Protein A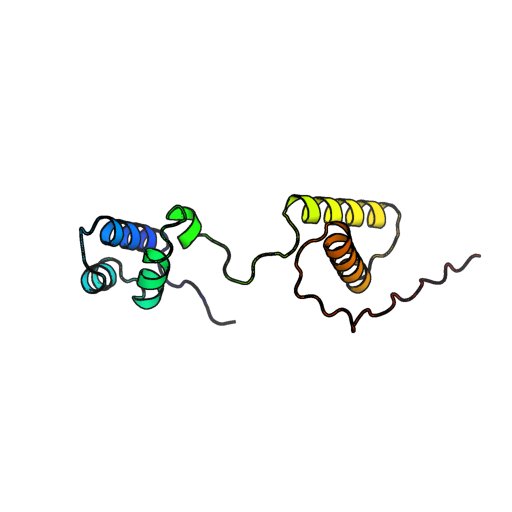F-A0A8J2QGC7-F1 (afdb_monomer_lite)

Sequence (125 aa):
MPKRRLWDPEAMKQAIEAVRTKKMGYKKAVKLFNVPRATLKDYVKKSDKPIEDIVSGKMGRKPVLSPALEEELVNYCLQMENNYYGLTASDLKRMAFQLAIRNNIPHPFSQTKIKRSRVQRHTTN

Radius of gyration: 22.69 Å; chains: 1; bounding box: 51×31×62 Å

Foldseek 3Di:
DDDPDPFDLVLLLVLLVCVLVVVDDLVVSCVVSVDDSVLSVVLNVPPVDDSCCSSPPDDDDDDQDDPVVVVVLVVVVVVCVVVVNDDDPLNSVVVVVVSCVVVVGDDPDDPVPNDDDDPPPPPDD

Secondary structure (DSSP, 8-state):
------S-HHHHHHHHHHHHTTSS-HHHHHHHHT--HHHHHHHHH-TTS-HHHHHHSPPSPPPSS-HHHHHHHHHHHHHHHHTT----HHHHHHHHHHHHHHTT------TT--PPP--------

Structure (mmCIF, N/CA/C/O backbone):
data_AF-A0A8J2QGC7-F1
#
_entry.id   AF-A0A8J2QGC7-F1
#
loop_
_atom_site.group_PDB
_atom_site.id
_atom_site.type_symbol
_atom_site.label_atom_id
_atom_site.label_alt_id
_atom_site.label_comp_id
_atom_site.label_asym_id
_atom_site.label_entity_id
_atom_site.label_seq_id
_atom_site.pdbx_PDB_ins_code
_atom_site.Cartn_x
_atom_site.Cartn_y
_atom_site.Cartn_z
_atom_site.occupancy
_atom_site.B_iso_or_equiv
_atom_site.auth_seq_id
_atom_site.auth_comp_id
_atom_site.auth_asym_id
_atom_site.auth_atom_id
_atom_site.pdbx_PDB_model_num
ATOM 1 N N . MET A 1 1 ? 5.089 -18.780 6.511 1.00 59.81 1 MET A N 1
ATOM 2 C CA . MET A 1 1 ? 4.493 -17.423 6.586 1.00 59.81 1 MET A CA 1
ATOM 3 C C . MET A 1 1 ? 3.421 -17.422 7.670 1.00 59.81 1 MET A C 1
ATOM 5 O O . MET A 1 1 ? 2.616 -18.346 7.661 1.00 59.81 1 MET A O 1
ATOM 9 N N . PRO A 1 2 ? 3.389 -16.457 8.606 1.00 71.62 2 PRO A N 1
ATOM 10 C CA . PRO A 1 2 ? 2.317 -16.391 9.596 1.00 71.62 2 PRO A CA 1
ATOM 11 C C . PRO A 1 2 ? 0.977 -16.089 8.914 1.00 71.62 2 PRO A C 1
ATOM 13 O O . PRO A 1 2 ? 0.903 -15.197 8.065 1.00 71.62 2 PRO A O 1
ATOM 16 N N . LYS A 1 3 ? -0.076 -16.835 9.276 1.00 75.75 3 LYS A N 1
ATOM 17 C CA . LYS A 1 3 ? -1.439 -16.597 8.781 1.00 75.75 3 LYS A CA 1
ATOM 18 C C . LYS A 1 3 ? -1.931 -15.247 9.318 1.00 75.75 3 LYS A C 1
ATOM 20 O O . LYS A 1 3 ? -1.853 -14.985 10.515 1.00 75.75 3 LYS A O 1
ATOM 25 N N . ARG A 1 4 ? -2.388 -14.368 8.425 1.00 77.19 4 ARG A N 1
ATOM 26 C CA . ARG A 1 4 ? -2.869 -13.009 8.742 1.00 77.19 4 ARG A CA 1
ATOM 27 C C . ARG A 1 4 ? -4.368 -12.920 8.463 1.00 77.19 4 ARG A C 1
ATOM 29 O O . ARG A 1 4 ? -4.855 -13.671 7.631 1.00 77.19 4 ARG A O 1
ATOM 36 N N . ARG A 1 5 ? -5.060 -11.981 9.126 1.00 82.19 5 ARG A N 1
ATOM 37 C CA . ARG A 1 5 ? -6.528 -11.795 9.050 1.00 82.19 5 ARG A CA 1
ATOM 38 C C . ARG A 1 5 ? -7.293 -13.110 9.258 1.00 82.19 5 ARG A C 1
ATOM 40 O O . ARG A 1 5 ? -7.992 -13.581 8.379 1.00 82.19 5 ARG A O 1
ATOM 47 N N . LEU A 1 6 ? -7.133 -13.700 10.441 1.00 85.00 6 LEU A N 1
ATOM 48 C CA . LEU A 1 6 ? -7.865 -14.909 10.850 1.00 85.00 6 LEU A CA 1
ATOM 49 C C . LEU A 1 6 ? -9.305 -14.621 11.319 1.00 85.00 6 LEU A C 1
ATOM 51 O O . LEU A 1 6 ? -9.980 -15.518 11.807 1.00 85.00 6 LEU A O 1
ATOM 55 N N . TRP A 1 7 ? -9.742 -13.366 11.240 1.00 88.69 7 TRP A N 1
ATOM 56 C CA . TRP A 1 7 ? -11.071 -12.920 11.641 1.00 88.69 7 TRP A CA 1
ATOM 57 C C . TRP A 1 7 ? -11.986 -12.834 10.424 1.00 88.69 7 TRP A C 1
ATOM 59 O O . TRP A 1 7 ? -11.519 -12.568 9.316 1.00 88.69 7 TRP A O 1
ATOM 69 N N . ASP A 1 8 ? -13.280 -13.027 10.655 1.00 91.06 8 ASP A N 1
ATOM 70 C CA . ASP A 1 8 ? -14.300 -12.916 9.620 1.00 91.06 8 ASP A CA 1
ATOM 71 C C . ASP A 1 8 ? -14.431 -11.457 9.127 1.00 91.06 8 ASP A C 1
ATOM 73 O O . ASP A 1 8 ? -14.668 -10.553 9.943 1.00 91.06 8 ASP A O 1
ATOM 77 N N . PRO A 1 9 ? -14.251 -11.200 7.815 1.00 90.94 9 PRO A N 1
ATOM 78 C CA . PRO A 1 9 ? -14.432 -9.885 7.221 1.00 90.94 9 PRO A CA 1
ATOM 79 C C . PRO A 1 9 ? -15.777 -9.241 7.537 1.00 90.94 9 PRO A C 1
ATOM 81 O O . PRO A 1 9 ? -15.800 -8.062 7.889 1.00 90.94 9 PRO A O 1
ATOM 84 N N . GLU A 1 10 ? -16.871 -9.998 7.466 1.00 92.81 10 GLU A N 1
ATOM 85 C CA . GLU A 1 10 ? -18.216 -9.459 7.677 1.00 92.81 10 GLU A CA 1
ATOM 86 C C . GLU A 1 10 ? -18.436 -9.068 9.140 1.00 92.81 10 GLU A C 1
ATOM 88 O O . GLU A 1 10 ? -18.842 -7.936 9.428 1.00 92.81 10 GLU A O 1
ATOM 93 N N . ALA A 1 11 ? -18.038 -9.928 10.083 1.00 93.44 11 ALA A N 1
ATOM 94 C CA . ALA A 1 11 ? -18.035 -9.596 11.507 1.00 93.44 11 ALA A CA 1
ATOM 95 C C . ALA A 1 11 ? -17.218 -8.326 11.819 1.00 93.44 11 ALA A C 1
ATOM 97 O O . ALA A 1 11 ? -17.620 -7.502 12.645 1.00 93.44 11 ALA A O 1
ATOM 98 N N . MET A 1 12 ? -16.084 -8.116 11.139 1.00 93.38 12 MET A N 1
ATOM 99 C CA . MET A 1 12 ? -15.281 -6.902 11.307 1.00 93.38 12 MET A CA 1
ATOM 100 C C . MET A 1 12 ? -15.979 -5.653 10.760 1.00 93.38 12 MET A C 1
ATOM 102 O O . MET A 1 12 ? -15.922 -4.610 11.414 1.00 93.38 12 MET A O 1
ATOM 106 N N . LYS A 1 13 ? -16.658 -5.733 9.608 1.00 94.06 13 LYS A N 1
ATOM 107 C CA . LYS A 1 13 ? -17.436 -4.608 9.056 1.00 94.06 13 LYS A CA 1
ATOM 108 C C . LYS A 1 13 ? -18.534 -4.178 10.030 1.00 94.06 13 LYS A C 1
ATOM 110 O O . LYS A 1 13 ? -18.598 -3.002 10.392 1.00 94.06 13 LYS A O 1
ATOM 115 N N . GLN A 1 14 ? -19.307 -5.142 10.532 1.00 93.50 14 GLN A N 1
ATOM 116 C CA . GLN A 1 14 ? -20.375 -4.903 11.508 1.00 93.50 14 GLN A CA 1
ATOM 117 C C . GLN A 1 14 ? -19.831 -4.316 12.819 1.00 93.50 14 GLN A C 1
ATOM 119 O O . GLN A 1 14 ? -20.397 -3.367 13.367 1.00 93.50 14 GLN A O 1
ATOM 124 N N . ALA A 1 15 ? -18.691 -4.819 13.303 1.00 93.94 15 ALA A N 1
ATOM 125 C CA . ALA A 1 15 ? -18.039 -4.288 14.497 1.00 93.94 15 ALA A CA 1
ATOM 126 C C . ALA A 1 15 ? -17.574 -2.834 14.316 1.00 93.94 15 ALA A C 1
ATOM 128 O O . ALA A 1 15 ? -17.737 -2.020 15.228 1.00 93.94 15 ALA A O 1
ATOM 129 N N . ILE A 1 16 ? -17.004 -2.488 13.155 1.00 92.75 16 ILE A N 1
ATOM 130 C CA . ILE A 1 16 ? -16.589 -1.113 12.840 1.00 92.75 16 ILE A CA 1
ATOM 131 C C . ILE A 1 16 ? -17.809 -0.195 12.804 1.00 92.75 16 ILE A C 1
ATOM 133 O O . ILE A 1 16 ? -17.780 0.868 13.425 1.00 92.75 16 ILE A O 1
ATOM 137 N N . GLU A 1 17 ? -18.868 -0.596 12.101 1.00 93.19 17 GLU A N 1
ATOM 138 C CA . GLU A 1 17 ? -20.092 0.191 11.971 1.00 93.19 17 GLU A CA 1
ATOM 139 C C . GLU A 1 17 ? -20.720 0.456 13.342 1.00 93.19 17 GLU A C 1
ATOM 141 O O . GLU A 1 17 ? -20.925 1.610 13.714 1.00 93.19 17 GLU A O 1
ATOM 146 N N . ALA A 1 18 ? -20.910 -0.588 14.152 1.00 92.94 18 ALA A N 1
ATOM 147 C CA . ALA A 1 18 ? -21.530 -0.473 15.466 1.00 92.94 18 ALA A CA 1
ATOM 148 C C . ALA A 1 18 ? -20.750 0.434 16.438 1.00 92.94 18 ALA A C 1
ATOM 150 O O . ALA A 1 18 ? -21.349 1.101 17.292 1.00 92.94 18 ALA A O 1
ATOM 151 N N . VAL A 1 19 ? -19.418 0.477 16.316 1.00 93.19 19 VAL A N 1
ATOM 152 C CA . VAL A 1 19 ? -18.565 1.379 17.103 1.00 93.19 19 VAL A CA 1
ATOM 153 C C . VAL A 1 19 ? -18.594 2.806 16.544 1.00 93.19 19 VAL A C 1
ATOM 155 O O . VAL A 1 19 ? -18.675 3.754 17.326 1.00 93.19 19 VAL A O 1
ATOM 158 N N . ARG A 1 20 ? -18.579 2.986 15.215 1.00 90.38 20 ARG A N 1
ATOM 159 C CA . ARG A 1 20 ? -18.672 4.310 14.567 1.00 90.38 20 ARG A CA 1
ATOM 160 C C . ARG A 1 20 ? -20.006 4.993 14.854 1.00 90.38 20 ARG A C 1
ATOM 162 O O . ARG A 1 20 ? -20.016 6.171 15.198 1.00 90.38 20 ARG A O 1
ATOM 169 N N . THR A 1 21 ? -21.113 4.251 14.814 1.00 90.19 21 THR A N 1
ATOM 170 C CA . THR A 1 21 ? -22.453 4.758 15.151 1.00 90.19 21 THR A CA 1
ATOM 171 C C . THR A 1 21 ? -22.682 4.896 16.661 1.00 90.19 21 THR A C 1
ATOM 173 O O . THR A 1 21 ? -23.812 5.120 17.083 1.00 90.19 21 THR A O 1
ATOM 176 N N . LYS A 1 22 ? -21.646 4.701 17.496 1.00 88.94 22 LYS A N 1
ATOM 177 C CA . LYS A 1 22 ? -21.700 4.736 18.970 1.00 88.94 22 LYS A CA 1
ATOM 178 C C . LYS A 1 22 ? -22.755 3.807 19.601 1.00 88.94 22 LYS A C 1
ATOM 180 O O . LYS A 1 22 ? -23.083 3.969 20.773 1.00 88.94 22 LYS A O 1
ATOM 185 N N . LYS A 1 23 ? -23.241 2.791 18.874 1.00 90.31 23 LYS A N 1
ATOM 186 C CA . LYS A 1 23 ? -24.207 1.800 19.389 1.00 90.31 23 LYS A CA 1
ATOM 187 C C . LYS A 1 23 ? -23.574 0.912 20.464 1.00 90.31 23 LYS A C 1
ATOM 189 O O . LYS A 1 23 ? -24.258 0.431 21.365 1.00 90.31 23 LYS A O 1
ATOM 194 N N . MET A 1 24 ? -22.262 0.676 20.383 1.00 91.38 24 MET A N 1
ATOM 195 C CA . MET A 1 24 ? -21.519 -0.087 21.384 1.00 91.38 24 MET A CA 1
ATOM 196 C C . MET A 1 24 ? -20.059 0.358 21.509 1.00 91.38 24 MET A C 1
ATOM 198 O O . MET A 1 24 ? -19.443 0.826 20.556 1.00 91.38 24 MET A O 1
ATOM 202 N N . GLY A 1 25 ? -19.481 0.175 22.698 1.00 91.06 25 GLY A N 1
ATOM 203 C CA . GLY A 1 25 ? -18.055 0.409 22.934 1.00 91.06 25 GLY A CA 1
ATOM 204 C C . GLY A 1 25 ? -17.171 -0.758 22.476 1.00 91.06 25 GLY A C 1
ATOM 205 O O . GLY A 1 25 ? -17.621 -1.901 22.387 1.00 91.06 25 GLY A O 1
ATOM 206 N N . TYR A 1 26 ? -15.873 -0.493 22.287 1.00 92.19 26 TYR A N 1
ATOM 207 C CA . TYR A 1 26 ? -14.884 -1.472 21.804 1.00 92.19 26 TYR A CA 1
ATOM 208 C C . TYR A 1 26 ? -14.909 -2.817 22.542 1.00 92.19 26 TYR A C 1
ATOM 210 O O . TYR A 1 26 ? -14.838 -3.864 21.910 1.00 92.19 26 TYR A O 1
ATOM 218 N N . LYS A 1 27 ? -15.012 -2.812 23.881 1.00 92.81 27 LYS A N 1
ATOM 219 C CA . LYS A 1 27 ? -15.026 -4.053 24.679 1.00 92.81 27 LYS A CA 1
ATOM 220 C C . LYS A 1 27 ? -16.232 -4.941 24.347 1.00 92.81 27 LYS A C 1
ATOM 222 O O . LYS A 1 27 ? -16.087 -6.158 24.326 1.00 92.81 27 LYS A O 1
ATOM 227 N N . LYS A 1 28 ? -17.400 -4.338 24.102 1.00 93.25 28 LYS A N 1
ATOM 228 C CA . LYS A 1 28 ? -18.639 -5.057 23.780 1.00 93.25 28 LYS A CA 1
ATOM 229 C C . LYS A 1 28 ? -18.596 -5.588 22.345 1.00 93.25 28 LYS A C 1
ATOM 231 O O . LYS A 1 28 ? -18.873 -6.762 22.145 1.00 93.25 28 LYS A O 1
ATOM 236 N N . ALA A 1 29 ? -18.144 -4.769 21.394 1.00 93.44 29 ALA A N 1
ATOM 237 C CA . ALA A 1 29 ? -17.977 -5.172 19.996 1.00 93.44 29 ALA A CA 1
ATOM 238 C C . ALA A 1 29 ? -17.007 -6.354 19.834 1.00 93.44 29 ALA A C 1
ATOM 240 O O . ALA A 1 29 ? -17.318 -7.319 19.148 1.00 93.44 29 ALA A O 1
ATOM 241 N N . VAL A 1 30 ? -15.864 -6.320 20.526 1.00 94.62 30 VAL A N 1
ATOM 242 C CA . VAL A 1 30 ? -14.867 -7.407 20.500 1.00 94.62 30 VAL A CA 1
ATOM 243 C C . VAL A 1 30 ? -15.453 -8.733 20.977 1.00 94.62 30 VAL A C 1
ATOM 245 O O . VAL A 1 30 ? -15.206 -9.758 20.353 1.00 94.62 30 VAL A O 1
ATOM 248 N N . LYS A 1 31 ? -16.238 -8.716 22.062 1.00 93.81 31 LYS A N 1
ATOM 249 C CA . LYS A 1 31 ? -16.878 -9.928 22.589 1.00 93.81 31 LYS A CA 1
ATOM 250 C C . LYS A 1 31 ? -17.984 -10.449 21.673 1.00 93.81 31 LYS A C 1
ATOM 252 O O . LYS A 1 31 ? -18.103 -11.654 21.520 1.00 93.81 31 LYS A O 1
ATOM 257 N N . LEU A 1 32 ? -18.784 -9.552 21.095 1.00 93.94 32 LEU A N 1
ATOM 258 C CA . LEU A 1 32 ? -19.940 -9.924 20.280 1.00 93.94 32 LEU A CA 1
ATOM 259 C C . LEU A 1 32 ? -19.530 -10.480 18.911 1.00 93.94 32 LEU A C 1
ATOM 261 O O . LEU A 1 32 ? -20.031 -11.516 18.499 1.00 93.94 32 LEU A O 1
ATOM 265 N N . PHE A 1 33 ? -18.606 -9.800 18.230 1.00 91.94 33 PHE A N 1
ATOM 266 C CA . PHE A 1 33 ? -18.185 -10.139 16.866 1.00 91.94 33 PHE A CA 1
ATOM 267 C C . PHE A 1 33 ? -16.915 -11.000 16.821 1.00 91.94 33 PHE A C 1
ATOM 269 O O . PHE A 1 33 ? -16.420 -11.311 15.744 1.00 91.94 33 PHE A O 1
ATOM 276 N N . ASN A 1 34 ? -16.358 -11.363 17.982 1.00 92.81 34 ASN A N 1
ATOM 277 C CA . ASN A 1 34 ? -15.134 -12.158 18.114 1.00 92.81 34 ASN A CA 1
ATOM 278 C C . ASN A 1 34 ? -13.945 -11.617 17.287 1.00 92.81 34 ASN A C 1
ATOM 280 O O . ASN A 1 34 ? -13.183 -12.364 16.672 1.00 92.81 34 ASN A O 1
ATOM 284 N N . VAL A 1 35 ? -13.787 -10.289 17.259 1.00 92.81 35 VAL A N 1
ATOM 285 C CA . VAL A 1 35 ? -12.741 -9.607 16.480 1.00 92.81 35 VAL A CA 1
ATOM 286 C C . VAL A 1 35 ? -11.585 -9.115 17.356 1.00 92.81 35 VAL A C 1
ATOM 288 O O . VAL A 1 35 ? -11.805 -8.671 18.486 1.00 92.81 35 VAL A O 1
ATOM 291 N N . PRO A 1 36 ? -10.336 -9.092 16.853 1.00 92.81 36 PRO A N 1
ATOM 292 C CA . PRO A 1 36 ? -9.210 -8.552 17.608 1.00 92.81 36 PRO A CA 1
ATOM 293 C C . PRO A 1 36 ? -9.372 -7.061 17.931 1.00 92.81 36 PRO A C 1
ATOM 295 O O . PRO A 1 36 ? -9.550 -6.219 17.048 1.00 92.81 36 PRO A O 1
ATOM 298 N N . ARG A 1 37 ? -9.221 -6.709 19.213 1.00 93.00 37 ARG A N 1
ATOM 299 C CA . ARG A 1 37 ? -9.408 -5.334 19.709 1.00 93.00 37 ARG A CA 1
ATOM 300 C C . ARG A 1 37 ? -8.475 -4.312 19.059 1.00 93.00 37 ARG A C 1
ATOM 302 O O . ARG A 1 37 ? -8.910 -3.198 18.779 1.00 93.00 37 ARG A O 1
ATOM 309 N N . ALA A 1 38 ? -7.204 -4.669 18.869 1.00 91.56 38 ALA A N 1
ATOM 310 C CA . ALA A 1 38 ? -6.213 -3.777 18.267 1.00 91.56 38 ALA A CA 1
ATOM 311 C C . ALA A 1 38 ? -6.606 -3.422 16.826 1.00 91.56 38 ALA A C 1
ATOM 313 O O . ALA A 1 38 ? -6.723 -2.247 16.493 1.00 91.56 38 ALA A O 1
ATOM 314 N N . THR A 1 39 ? -6.940 -4.436 16.021 1.00 91.31 39 THR A N 1
ATOM 315 C CA . THR A 1 39 ? -7.385 -4.264 14.633 1.00 91.31 39 THR A CA 1
ATOM 316 C C . THR A 1 39 ? -8.664 -3.438 14.540 1.00 91.31 39 THR A C 1
ATOM 318 O O . THR A 1 39 ? -8.720 -2.505 13.744 1.00 91.31 39 THR A O 1
ATOM 321 N N . LEU A 1 40 ? -9.656 -3.710 15.396 1.00 93.19 40 LEU A N 1
ATOM 322 C CA . LEU A 1 40 ? -10.884 -2.917 15.445 1.00 93.19 40 LEU A CA 1
ATOM 323 C C . LEU A 1 40 ? -10.588 -1.439 15.744 1.00 93.19 40 LEU A C 1
ATOM 325 O O . LEU A 1 40 ? -11.116 -0.555 15.077 1.00 93.19 40 LEU A O 1
ATOM 329 N N . LYS A 1 41 ? -9.714 -1.153 16.718 1.00 93.06 41 LYS A N 1
ATOM 330 C CA . LYS A 1 41 ? -9.324 0.224 17.061 1.00 93.06 41 LYS A CA 1
ATOM 331 C C . LYS A 1 41 ? -8.634 0.928 15.888 1.00 93.06 41 LYS A C 1
ATOM 333 O O . LYS A 1 41 ? -8.970 2.073 15.587 1.00 93.06 41 LYS A O 1
ATOM 338 N N . ASP A 1 42 ? -7.720 0.240 15.209 1.00 90.75 42 ASP A N 1
ATOM 339 C CA . ASP A 1 42 ? -7.010 0.778 14.045 1.00 90.75 42 ASP A CA 1
ATOM 340 C C . ASP A 1 42 ? -7.959 1.069 12.875 1.00 90.75 42 ASP A C 1
ATOM 342 O O . ASP A 1 42 ? -7.806 2.076 12.184 1.00 90.75 42 ASP A O 1
ATOM 346 N N . TYR A 1 43 ? -8.951 0.207 12.650 1.00 91.50 43 TYR A N 1
ATOM 347 C CA . TYR A 1 43 ? -9.938 0.362 11.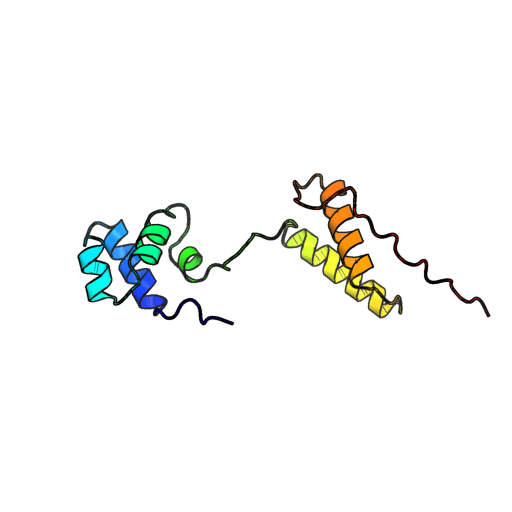580 1.00 91.50 43 TYR A CA 1
ATOM 348 C C . TYR A 1 43 ? -10.977 1.444 11.874 1.00 91.50 43 TYR A C 1
ATOM 350 O O . TYR A 1 43 ? -11.347 2.208 10.981 1.00 91.50 43 TYR A O 1
ATOM 358 N N . VAL A 1 44 ? -11.400 1.580 13.131 1.00 91.81 44 VAL A N 1
ATOM 359 C CA . VAL A 1 44 ? -12.290 2.672 13.544 1.00 91.81 44 VAL A CA 1
ATOM 360 C C . VAL A 1 44 ? -11.595 4.027 13.392 1.00 91.81 44 VAL A C 1
ATOM 362 O O . VAL A 1 44 ? -12.225 4.959 12.904 1.00 91.81 44 VAL A O 1
ATOM 365 N N . LYS A 1 45 ? -10.293 4.124 13.711 1.00 89.94 45 LYS A N 1
ATOM 366 C CA . LYS A 1 45 ? -9.504 5.358 13.533 1.00 89.94 45 LYS A CA 1
ATOM 367 C C . LYS A 1 45 ? -9.371 5.783 12.063 1.00 89.94 45 LYS A C 1
ATOM 369 O O . LYS A 1 45 ? -9.235 6.967 11.788 1.00 89.94 45 LYS A O 1
ATO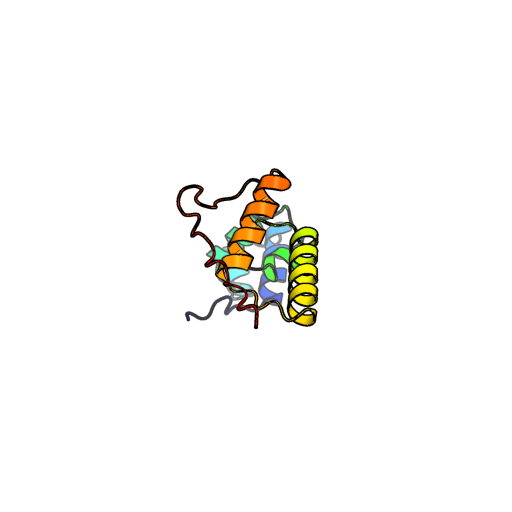M 374 N N . LYS A 1 46 ? -9.407 4.838 11.118 1.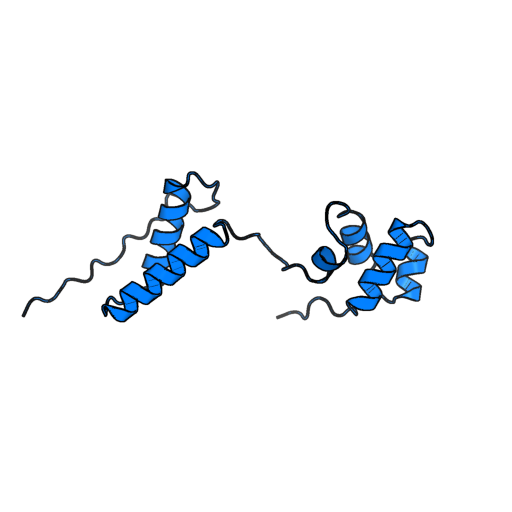00 86.44 46 LYS A N 1
ATOM 375 C CA . LYS A 1 46 ? -9.357 5.107 9.669 1.00 86.44 46 LYS A CA 1
ATOM 376 C C . LYS A 1 46 ? -10.734 5.513 9.134 1.00 86.44 46 LYS A C 1
ATOM 378 O O . LYS A 1 46 ? -11.317 4.795 8.329 1.00 86.44 46 LYS A O 1
ATOM 383 N N . SER A 1 47 ? -11.283 6.631 9.599 1.00 80.69 47 SER A N 1
ATOM 384 C CA . SER A 1 47 ? -12.606 7.123 9.180 1.00 80.69 47 SER A CA 1
ATOM 385 C C . SER A 1 47 ? -12.652 7.662 7.751 1.00 80.69 47 SER A C 1
ATOM 387 O O . SER A 1 47 ? -13.733 7.751 7.186 1.00 80.69 47 SER A O 1
ATOM 389 N N . ASP A 1 48 ? -11.497 7.957 7.153 1.00 82.88 48 ASP A N 1
ATOM 390 C CA . ASP A 1 48 ? -11.395 8.629 5.847 1.00 82.88 48 ASP A CA 1
ATOM 391 C C . ASP A 1 48 ? -11.808 7.749 4.656 1.00 82.88 48 ASP A C 1
ATOM 393 O O . ASP A 1 48 ? -11.837 8.208 3.518 1.00 82.88 48 ASP A O 1
ATOM 397 N N . LYS A 1 49 ? -12.060 6.456 4.891 1.00 82.31 49 LYS A N 1
ATOM 398 C CA . LYS A 1 49 ? -12.332 5.457 3.854 1.00 82.31 49 LYS A CA 1
ATOM 399 C C . LYS A 1 49 ? -13.633 4.702 4.121 1.00 82.31 49 LYS A C 1
ATOM 401 O O . LYS A 1 49 ? -14.002 4.521 5.292 1.00 82.31 49 LYS A O 1
ATOM 406 N N . PRO A 1 50 ? -14.296 4.201 3.062 1.00 87.19 50 PRO A N 1
ATOM 407 C CA . PRO A 1 50 ? -15.434 3.310 3.226 1.00 87.19 50 PRO A CA 1
ATOM 408 C C . PRO A 1 50 ? -15.007 2.037 3.968 1.00 87.19 50 PRO A C 1
ATOM 410 O O . PRO A 1 50 ? -13.854 1.604 3.900 1.00 87.19 50 PRO A O 1
ATOM 413 N N . ILE A 1 51 ? -15.942 1.448 4.715 1.00 86.06 51 ILE A N 1
ATOM 414 C CA . ILE A 1 51 ? -15.682 0.280 5.573 1.00 86.06 51 ILE A CA 1
ATOM 415 C C . ILE A 1 51 ? -15.176 -0.908 4.738 1.00 86.06 51 ILE A C 1
ATOM 417 O O . ILE A 1 51 ? -14.252 -1.605 5.165 1.00 86.06 51 ILE A O 1
ATOM 421 N N . GLU A 1 52 ? -15.708 -1.069 3.525 1.00 87.31 52 GLU A N 1
ATOM 422 C CA . GLU A 1 52 ? -15.314 -2.114 2.578 1.00 87.31 52 GLU A CA 1
ATOM 423 C C . GLU A 1 52 ? -13.812 -2.068 2.261 1.00 87.31 52 GLU A C 1
ATOM 425 O O . GLU A 1 52 ? -13.111 -3.071 2.409 1.00 87.31 52 GLU A O 1
ATOM 430 N N . ASP A 1 53 ? -13.283 -0.888 1.932 1.00 84.81 53 ASP A N 1
ATOM 431 C CA .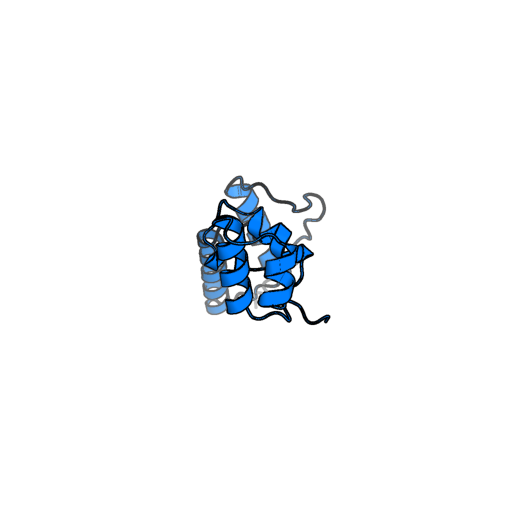 ASP A 1 53 ? -11.870 -0.697 1.579 1.00 84.81 53 ASP A CA 1
ATOM 432 C C . ASP A 1 53 ? -10.928 -0.893 2.768 1.00 84.81 53 ASP A C 1
ATOM 434 O O . ASP A 1 53 ? -9.758 -1.249 2.607 1.00 84.81 53 ASP A O 1
ATOM 438 N N . ILE A 1 54 ? -11.402 -0.628 3.985 1.00 85.94 54 ILE A N 1
ATOM 439 C CA . ILE A 1 54 ? -10.595 -0.789 5.198 1.00 85.94 54 ILE A CA 1
ATOM 440 C C . ILE A 1 54 ? -10.376 -2.271 5.494 1.00 85.94 54 ILE A C 1
ATOM 442 O O . ILE A 1 54 ? -9.266 -2.671 5.861 1.00 85.94 54 ILE A O 1
ATOM 446 N N . VAL A 1 55 ? -11.430 -3.071 5.322 1.00 87.12 55 VAL A N 1
ATOM 447 C CA . VAL A 1 55 ? -11.432 -4.506 5.607 1.00 87.12 55 VAL A CA 1
ATOM 448 C C . VAL A 1 55 ? -10.772 -5.302 4.480 1.00 87.12 55 VAL A C 1
ATOM 450 O O . VAL A 1 55 ? -9.930 -6.164 4.754 1.00 87.12 55 VAL A O 1
ATOM 453 N N . SER A 1 56 ? -11.090 -4.988 3.222 1.00 85.62 56 SER A N 1
ATOM 454 C CA . SER A 1 56 ? -10.553 -5.675 2.037 1.00 85.62 56 SER A CA 1
ATOM 455 C C . SER A 1 56 ? -9.169 -5.166 1.616 1.00 85.62 56 SER A C 1
ATOM 457 O O . SER A 1 56 ? -8.394 -5.903 1.005 1.00 85.62 56 SER A O 1
ATOM 459 N N . GLY A 1 57 ? -8.797 -3.943 2.006 1.00 81.50 57 GLY A N 1
ATOM 460 C CA . GLY A 1 57 ? -7.620 -3.244 1.495 1.00 81.50 57 GLY A CA 1
ATOM 461 C C . GLY A 1 57 ? -6.318 -4.042 1.568 1.00 81.50 57 GLY A C 1
ATOM 462 O O . GLY A 1 57 ? -6.043 -4.765 2.533 1.00 81.50 57 GLY A O 1
ATOM 463 N N . LYS A 1 58 ? -5.471 -3.892 0.542 1.00 80.31 58 LYS A N 1
ATOM 464 C CA . LYS A 1 58 ? -4.141 -4.517 0.496 1.00 80.31 58 LYS A CA 1
ATOM 465 C C . LYS A 1 58 ? -3.295 -4.029 1.676 1.00 80.31 58 LYS A C 1
ATOM 467 O O . LYS A 1 58 ? -3.187 -2.834 1.946 1.00 80.31 58 LYS A O 1
ATOM 472 N N . MET A 1 59 ? -2.703 -4.977 2.399 1.00 77.38 59 MET A N 1
ATOM 473 C CA . MET A 1 59 ? -1.822 -4.683 3.527 1.00 77.38 59 MET A CA 1
ATOM 474 C C . MET A 1 59 ? -0.397 -4.483 3.015 1.00 77.38 59 MET A C 1
ATOM 476 O O . MET A 1 59 ? 0.094 -5.310 2.253 1.00 77.38 59 MET A O 1
ATOM 480 N N . GLY A 1 60 ? 0.274 -3.425 3.468 1.00 83.81 60 GLY A N 1
ATOM 481 C CA . GLY A 1 60 ? 1.671 -3.155 3.131 1.00 83.81 60 GLY A CA 1
ATOM 482 C C . GLY A 1 60 ? 1.897 -1.748 2.593 1.00 83.81 60 GLY A C 1
ATOM 483 O O . GLY A 1 60 ? 1.023 -0.881 2.663 1.00 83.81 60 GLY A O 1
ATOM 484 N N . ARG A 1 61 ? 3.110 -1.521 2.086 1.00 83.12 61 ARG A N 1
ATOM 485 C CA . ARG A 1 61 ? 3.498 -0.252 1.471 1.00 83.12 61 ARG A CA 1
ATOM 486 C C . ARG A 1 61 ? 2.708 -0.057 0.179 1.00 83.12 61 ARG A C 1
ATOM 488 O O . ARG A 1 61 ? 2.591 -0.989 -0.613 1.00 83.12 61 ARG A O 1
ATOM 495 N N . LYS A 1 62 ? 2.180 1.149 -0.029 1.00 84.69 62 LYS A N 1
ATOM 496 C CA . LYS A 1 62 ? 1.540 1.494 -1.300 1.00 84.69 62 LYS A CA 1
ATOM 497 C C . LYS A 1 62 ? 2.575 1.453 -2.436 1.00 84.69 62 LYS A C 1
ATOM 499 O O . LYS A 1 62 ? 3.735 1.796 -2.176 1.00 84.69 62 LYS A O 1
ATOM 504 N N . PRO A 1 63 ? 2.172 1.054 -3.653 1.00 88.38 63 PRO A N 1
ATOM 505 C CA . PRO A 1 63 ? 3.014 1.200 -4.832 1.00 88.38 63 PRO A CA 1
ATOM 506 C C . PRO A 1 63 ? 3.470 2.651 -5.010 1.00 88.38 63 PRO A C 1
ATOM 508 O O . PRO A 1 63 ? 2.782 3.582 -4.589 1.00 88.38 63 PRO A O 1
ATOM 511 N N . VAL A 1 64 ? 4.665 2.822 -5.573 1.00 89.62 64 VAL A N 1
ATOM 512 C CA . VAL A 1 64 ? 5.238 4.146 -5.869 1.00 89.62 64 VAL A CA 1
ATOM 513 C C . VAL A 1 64 ? 4.672 4.679 -7.179 1.00 89.62 64 VAL A C 1
ATOM 515 O O . VAL A 1 64 ? 4.339 5.854 -7.267 1.00 89.62 64 VAL A O 1
ATOM 518 N N . LEU A 1 65 ? 4.567 3.810 -8.183 1.00 89.19 65 LEU A N 1
ATOM 519 C CA . LEU A 1 65 ? 3.980 4.143 -9.471 1.00 89.19 65 LEU A CA 1
ATOM 520 C C . LEU A 1 65 ? 2.452 4.143 -9.349 1.00 89.19 65 LEU A C 1
ATOM 522 O O . LEU A 1 65 ? 1.875 3.379 -8.572 1.00 89.19 65 LEU A O 1
ATOM 526 N N . SER A 1 66 ? 1.801 5.034 -10.093 1.00 91.12 66 SER A N 1
ATOM 527 C CA . SER A 1 66 ? 0.346 5.017 -10.219 1.00 91.12 66 SER A CA 1
ATOM 528 C C . SER A 1 66 ? -0.093 3.792 -11.034 1.00 91.12 66 SER A C 1
ATOM 530 O O . SER A 1 66 ? 0.693 3.300 -11.846 1.00 91.12 66 SER A O 1
ATOM 532 N N . PRO A 1 67 ? -1.344 3.319 -10.882 1.00 91.62 67 PRO A N 1
ATOM 533 C CA . PRO A 1 67 ? -1.844 2.185 -11.663 1.00 91.62 67 PRO A CA 1
ATOM 534 C C . PRO A 1 67 ? -1.673 2.369 -13.179 1.00 91.62 67 PRO A C 1
ATOM 536 O O . PRO A 1 67 ? -1.263 1.438 -13.858 1.00 91.62 67 PRO A O 1
ATOM 539 N N . ALA A 1 68 ? -1.891 3.588 -13.684 1.00 92.00 68 ALA A N 1
ATOM 540 C CA . ALA A 1 68 ? -1.702 3.917 -15.098 1.00 92.00 68 ALA A CA 1
ATOM 541 C C . ALA A 1 68 ? -0.239 3.764 -15.559 1.00 92.00 68 ALA A C 1
ATOM 543 O O . ALA A 1 68 ? 0.020 3.227 -16.629 1.00 92.00 68 ALA A O 1
ATOM 544 N N . LEU A 1 69 ? 0.729 4.191 -14.740 1.00 92.50 69 LEU A N 1
ATOM 545 C CA . LEU A 1 69 ? 2.153 4.041 -15.066 1.00 92.50 69 LEU A CA 1
ATOM 546 C C . LEU A 1 69 ? 2.629 2.590 -14.944 1.00 92.50 69 LEU A C 1
ATOM 548 O O . LEU A 1 69 ? 3.532 2.174 -15.667 1.00 92.50 69 LEU A O 1
ATOM 552 N N . GLU A 1 70 ? 2.054 1.818 -14.019 1.00 92.94 70 GLU A N 1
ATOM 553 C CA . GLU A 1 70 ? 2.314 0.378 -13.944 1.00 92.94 70 GLU A CA 1
ATOM 554 C C . GLU A 1 70 ? 1.804 -0.333 -15.201 1.00 92.94 70 GLU A C 1
ATOM 556 O O . GLU A 1 70 ? 2.515 -1.170 -15.751 1.00 92.94 70 GLU A O 1
ATOM 561 N N . GLU A 1 71 ? 0.620 0.037 -15.689 1.00 94.25 71 GLU A N 1
ATOM 562 C CA . GLU A 1 71 ? 0.048 -0.504 -16.922 1.00 94.25 71 GLU A CA 1
ATOM 563 C C . GLU A 1 71 ? 0.888 -0.151 -18.157 1.00 94.25 71 GLU A C 1
ATOM 565 O O . GLU A 1 71 ? 1.202 -1.031 -18.957 1.00 94.25 71 GLU A O 1
ATOM 570 N N . GLU A 1 72 ? 1.340 1.100 -18.276 1.00 92.94 72 GLU A N 1
ATOM 571 C CA . GLU A 1 72 ? 2.259 1.517 -19.342 1.00 92.94 72 GLU A CA 1
ATOM 572 C C . GLU A 1 72 ? 3.554 0.688 -19.328 1.00 92.94 72 GLU A C 1
ATOM 574 O O . GLU A 1 72 ? 3.993 0.179 -20.363 1.00 92.94 72 GLU A O 1
ATOM 579 N N . LEU A 1 73 ? 4.141 0.487 -18.143 1.00 92.69 73 LEU A N 1
ATOM 580 C CA . LEU A 1 73 ? 5.354 -0.311 -17.983 1.00 92.69 73 LEU A CA 1
ATOM 581 C C . LEU A 1 73 ? 5.131 -1.785 -18.357 1.00 92.69 73 LEU A C 1
ATOM 583 O O . LEU A 1 73 ? 6.004 -2.394 -18.977 1.00 92.69 73 LEU A O 1
ATOM 587 N N . VAL A 1 74 ? 3.982 -2.362 -17.994 1.00 93.38 74 VAL A N 1
ATOM 588 C CA . VAL A 1 74 ? 3.613 -3.742 -18.353 1.00 93.38 74 VAL A CA 1
ATOM 589 C C . VAL A 1 74 ? 3.442 -3.878 -19.863 1.00 93.38 74 VAL A C 1
ATOM 591 O O . VAL A 1 74 ? 4.038 -4.776 -20.457 1.00 93.38 74 VAL A O 1
ATOM 594 N N 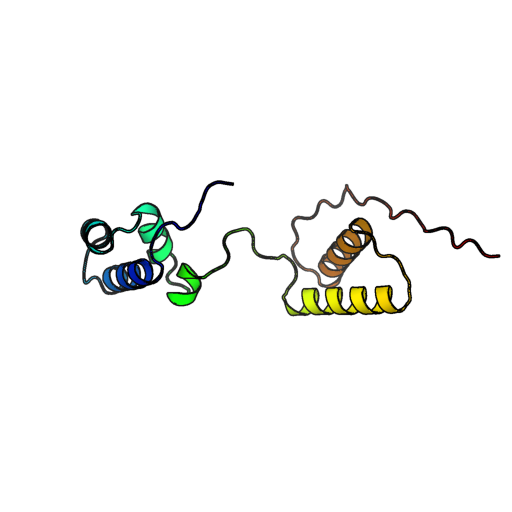. ASN A 1 75 ? 2.708 -2.962 -20.495 1.00 93.62 75 ASN A N 1
ATOM 595 C CA . ASN A 1 75 ? 2.503 -2.961 -21.942 1.00 93.62 75 ASN A CA 1
ATOM 596 C C . ASN A 1 75 ? 3.831 -2.867 -22.699 1.00 93.62 75 ASN A C 1
ATOM 598 O O . ASN A 1 75 ? 4.054 -3.614 -23.652 1.00 93.62 75 ASN A O 1
ATOM 602 N N . TYR A 1 76 ? 4.750 -2.020 -22.231 1.00 91.62 76 TYR A N 1
ATOM 603 C CA . TYR A 1 76 ? 6.096 -1.941 -22.791 1.00 91.62 76 TYR A CA 1
ATOM 604 C C . TYR A 1 76 ? 6.860 -3.269 -22.670 1.00 91.62 76 TYR A C 1
ATOM 606 O O . TYR A 1 76 ? 7.502 -3.704 -23.626 1.00 91.62 76 TYR A O 1
ATOM 614 N N . CYS A 1 77 ? 6.773 -3.948 -21.521 1.00 89.88 77 CYS A N 1
ATOM 615 C CA . CYS A 1 77 ? 7.441 -5.238 -21.330 1.00 89.88 77 CYS A CA 1
ATOM 616 C C . CYS A 1 77 ? 6.908 -6.312 -22.286 1.00 89.88 77 CYS A C 1
ATOM 618 O O . CYS A 1 77 ? 7.706 -7.027 -22.887 1.00 89.88 77 CYS A O 1
ATOM 620 N N . LEU A 1 78 ? 5.586 -6.378 -22.472 1.00 91.12 78 LEU A N 1
ATOM 621 C CA . LEU A 1 78 ? 4.945 -7.318 -23.399 1.00 91.12 78 LEU A CA 1
ATOM 622 C C . LEU A 1 78 ? 5.346 -7.050 -24.858 1.00 91.12 78 LEU A C 1
ATOM 624 O O . LEU A 1 78 ? 5.611 -7.978 -25.617 1.00 91.12 78 LEU A O 1
ATOM 628 N N . GLN A 1 79 ? 5.453 -5.780 -25.259 1.00 91.25 79 GLN A N 1
ATOM 629 C CA . GLN A 1 79 ? 5.928 -5.415 -26.600 1.00 91.25 79 GLN A CA 1
ATOM 630 C C . GLN A 1 79 ? 7.391 -5.814 -26.829 1.00 91.25 79 GLN A C 1
ATOM 632 O O . GLN A 1 79 ? 7.739 -6.303 -27.901 1.00 91.25 79 GLN A O 1
ATOM 637 N N . MET A 1 80 ? 8.255 -5.614 -25.833 1.00 88.56 80 MET A N 1
ATOM 638 C CA . MET A 1 80 ? 9.667 -5.998 -25.921 1.00 88.56 80 MET A CA 1
ATOM 639 C C . MET A 1 80 ? 9.842 -7.517 -26.007 1.00 88.56 80 MET A C 1
ATOM 641 O O . MET A 1 80 ? 10.668 -7.983 -26.790 1.00 88.56 80 MET A O 1
ATOM 645 N N . GLU A 1 81 ? 9.038 -8.278 -25.262 1.00 88.00 81 GLU A N 1
ATOM 646 C CA . GLU A 1 81 ? 9.012 -9.740 -25.339 1.00 88.00 81 GLU A CA 1
ATOM 647 C C . GLU A 1 81 ? 8.582 -10.228 -26.731 1.00 88.00 81 GLU A C 1
ATOM 649 O O . GLU A 1 81 ? 9.270 -11.062 -27.319 1.00 88.00 81 GLU A O 1
ATOM 654 N N . ASN A 1 82 ? 7.530 -9.637 -27.310 1.00 89.12 82 ASN A N 1
ATOM 655 C CA . ASN A 1 82 ? 7.088 -9.940 -28.680 1.00 89.12 82 ASN A CA 1
ATOM 656 C C . ASN A 1 82 ? 8.162 -9.641 -29.739 1.00 89.12 82 ASN A C 1
ATOM 658 O O . ASN A 1 82 ? 8.224 -10.307 -30.770 1.00 89.12 82 ASN A O 1
ATOM 662 N N . ASN A 1 83 ? 9.024 -8.660 -29.475 1.00 87.62 83 ASN A N 1
ATOM 663 C CA . ASN A 1 83 ? 10.151 -8.295 -30.332 1.00 87.62 83 ASN A CA 1
ATOM 664 C C . ASN A 1 83 ? 11.433 -9.092 -30.009 1.00 87.62 83 ASN A C 1
ATOM 666 O O . ASN A 1 83 ? 12.516 -8.719 -30.457 1.00 87.62 83 ASN A O 1
ATOM 670 N N . TYR A 1 84 ? 11.326 -10.172 -29.225 1.00 82.19 84 TYR A N 1
ATOM 671 C CA . TYR A 1 84 ? 12.424 -11.050 -28.801 1.00 82.19 84 TYR A CA 1
ATOM 672 C C . TYR A 1 84 ? 13.549 -10.345 -28.019 1.00 82.19 84 TYR A C 1
ATOM 674 O O . TYR A 1 84 ? 14.668 -10.857 -27.914 1.00 82.19 84 TYR A O 1
ATOM 682 N N . TYR A 1 85 ? 13.263 -9.194 -27.402 1.00 80.19 85 TYR A N 1
ATOM 683 C CA . TYR A 1 85 ? 14.176 -8.560 -26.457 1.00 80.19 85 TYR A CA 1
ATOM 684 C C . TYR A 1 85 ? 13.986 -9.172 -25.068 1.00 80.19 85 TYR A C 1
ATOM 686 O O . TYR A 1 85 ? 13.010 -8.906 -24.368 1.00 80.19 85 TYR A O 1
ATOM 694 N N . GLY A 1 86 ? 14.956 -9.978 -24.634 1.00 80.38 86 GLY A N 1
ATOM 695 C CA . GLY A 1 86 ? 14.965 -10.541 -23.286 1.00 80.38 86 GLY A CA 1
ATOM 696 C C . GLY A 1 86 ? 15.149 -9.455 -22.222 1.00 80.38 86 GLY A C 1
ATOM 697 O O . GLY A 1 86 ? 16.265 -8.974 -22.011 1.00 80.38 86 GLY A O 1
ATOM 698 N N . LEU A 1 87 ? 14.067 -9.093 -21.529 1.00 85.38 87 LEU A N 1
ATOM 699 C CA . LEU A 1 87 ? 14.104 -8.173 -20.394 1.00 85.38 87 LEU A CA 1
ATOM 700 C C . LEU A 1 87 ? 14.438 -8.917 -19.103 1.00 85.38 87 LEU A C 1
ATOM 702 O O . LEU A 1 87 ? 13.782 -9.887 -18.724 1.00 85.38 87 LEU A O 1
ATOM 706 N N . THR A 1 88 ? 15.442 -8.431 -18.376 1.00 87.62 88 THR A N 1
ATOM 707 C CA . THR A 1 88 ? 15.760 -8.975 -17.056 1.00 87.62 88 THR A CA 1
ATOM 708 C C . THR A 1 88 ? 15.024 -8.220 -15.953 1.00 87.62 88 THR A C 1
ATOM 710 O O . THR A 1 88 ? 14.653 -7.051 -16.084 1.00 87.62 88 THR A O 1
ATOM 713 N N . ALA A 1 89 ? 14.922 -8.837 -14.774 1.00 87.75 89 ALA A N 1
ATOM 714 C CA . ALA A 1 89 ? 14.411 -8.162 -13.580 1.00 87.75 89 ALA A CA 1
ATOM 715 C C . ALA A 1 89 ? 15.216 -6.899 -13.194 1.00 87.75 89 ALA A C 1
ATOM 717 O O . ALA A 1 89 ? 14.712 -6.047 -12.460 1.00 87.75 89 ALA A O 1
ATOM 718 N N . SER A 1 90 ? 16.471 -6.771 -13.644 1.00 87.88 90 SER A N 1
ATOM 719 C CA . SER A 1 90 ? 17.275 -5.562 -13.421 1.00 87.88 90 SER A CA 1
ATOM 720 C C . SER A 1 90 ? 16.851 -4.426 -14.348 1.00 87.88 90 SER A C 1
ATOM 722 O O . SER A 1 90 ? 16.768 -3.282 -13.898 1.00 87.88 90 SER A O 1
ATOM 724 N N . ASP A 1 91 ? 16.534 -4.743 -15.604 1.00 87.75 91 ASP A N 1
ATOM 725 C CA . ASP A 1 91 ? 16.049 -3.768 -16.583 1.00 87.75 91 ASP A CA 1
ATOM 726 C C . ASP A 1 91 ? 14.691 -3.220 -16.150 1.00 87.75 91 ASP A C 1
ATOM 728 O O . ASP A 1 91 ? 14.518 -2.005 -16.091 1.00 87.75 91 ASP A O 1
ATOM 732 N N . LEU A 1 92 ? 13.782 -4.088 -15.689 1.00 89.94 92 LEU A N 1
ATOM 733 C CA . LEU A 1 92 ? 12.484 -3.670 -15.153 1.00 89.94 92 LEU A CA 1
ATOM 734 C C . LEU A 1 92 ? 12.618 -2.687 -13.980 1.00 89.94 92 LEU A C 1
ATOM 736 O O . LEU A 1 92 ? 11.973 -1.640 -13.957 1.00 89.94 92 LEU A O 1
ATOM 740 N N . LYS A 1 93 ? 13.505 -2.977 -13.019 1.00 88.81 93 LYS A N 1
ATOM 741 C CA . LYS A 1 93 ? 13.775 -2.074 -11.884 1.00 88.81 93 LYS A CA 1
ATOM 742 C C . LYS A 1 93 ? 14.333 -0.732 -12.344 1.00 88.81 93 LYS A C 1
ATOM 744 O O . LYS A 1 93 ? 13.964 0.303 -11.793 1.00 88.81 93 LYS A O 1
ATOM 749 N N . ARG A 1 94 ? 15.224 -0.745 -13.338 1.00 87.56 94 ARG A N 1
ATOM 750 C CA . ARG A 1 94 ? 15.797 0.473 -13.915 1.00 87.56 94 ARG A CA 1
ATOM 751 C C . ARG A 1 94 ? 14.727 1.301 -14.623 1.00 87.56 94 ARG A C 1
ATOM 753 O O . ARG A 1 94 ? 14.701 2.512 -14.428 1.00 87.56 94 ARG A O 1
ATOM 760 N N . MET A 1 95 ? 13.847 0.673 -15.397 1.00 90.06 95 MET A N 1
ATOM 761 C CA . MET A 1 95 ? 12.744 1.355 -16.075 1.00 90.06 95 MET A CA 1
ATOM 762 C C . MET A 1 95 ? 11.767 1.969 -15.072 1.00 90.06 95 MET A C 1
ATOM 764 O O . MET A 1 95 ? 11.476 3.156 -15.169 1.00 90.06 95 MET A O 1
ATOM 768 N N . ALA A 1 96 ? 11.360 1.222 -14.041 1.00 90.94 96 ALA A N 1
ATOM 769 C CA . ALA A 1 96 ? 10.506 1.740 -12.971 1.00 90.94 96 ALA A CA 1
ATOM 770 C C . ALA A 1 96 ? 11.142 2.937 -12.234 1.00 90.94 96 ALA A C 1
ATOM 772 O O . ALA A 1 96 ? 10.468 3.925 -11.947 1.00 90.94 96 ALA A O 1
ATOM 773 N N . PHE A 1 97 ? 12.451 2.879 -11.962 1.00 90.19 97 PHE A N 1
ATOM 774 C CA . PHE A 1 97 ? 13.199 3.997 -11.378 1.00 90.19 97 PHE A CA 1
ATOM 775 C C . PHE A 1 97 ? 13.207 5.224 -12.297 1.00 90.19 97 PHE A C 1
ATOM 777 O O . PHE A 1 97 ? 12.929 6.335 -11.851 1.00 90.19 97 PHE A O 1
ATOM 784 N N . GLN A 1 98 ? 13.486 5.028 -13.587 1.00 89.56 98 GLN A N 1
ATOM 785 C CA . GLN A 1 98 ? 13.484 6.112 -14.566 1.00 89.56 98 GLN A CA 1
ATOM 786 C C . GLN A 1 98 ? 12.096 6.727 -14.753 1.00 89.56 98 GLN A C 1
ATOM 788 O O . GLN A 1 98 ? 11.999 7.946 -14.846 1.00 89.56 98 GLN A O 1
ATOM 793 N N . LEU A 1 99 ? 11.035 5.917 -14.787 1.00 91.06 99 LEU A N 1
ATOM 794 C CA . LEU A 1 99 ? 9.655 6.400 -14.848 1.00 91.06 99 LEU A CA 1
ATOM 795 C C . LEU A 1 99 ? 9.316 7.256 -13.631 1.00 91.06 99 LEU A C 1
ATOM 797 O O . LEU A 1 99 ? 8.732 8.325 -13.794 1.00 91.06 99 LEU A O 1
ATOM 801 N N . ALA A 1 100 ? 9.726 6.835 -12.433 1.00 90.88 100 ALA A N 1
ATOM 802 C CA . ALA A 1 100 ? 9.499 7.612 -11.221 1.00 90.88 100 ALA A CA 1
ATOM 803 C C . ALA A 1 100 ? 10.227 8.969 -11.261 1.00 90.88 100 ALA A C 1
ATOM 805 O O . ALA A 1 100 ? 9.617 9.983 -10.938 1.00 90.88 100 ALA A O 1
ATOM 806 N N . ILE A 1 101 ? 11.486 9.011 -11.717 1.00 90.50 101 ILE A N 1
ATOM 807 C CA . ILE A 1 101 ? 12.236 10.271 -11.874 1.00 90.50 101 ILE A CA 1
ATOM 808 C C . ILE A 1 101 ? 11.603 11.167 -12.940 1.00 90.50 101 ILE A C 1
ATOM 810 O O . ILE A 1 101 ? 11.369 12.343 -12.683 1.00 90.50 101 ILE A O 1
ATOM 814 N N . ARG A 1 102 ? 11.313 10.628 -14.133 1.00 90.31 102 ARG A N 1
ATOM 815 C CA . ARG A 1 102 ? 10.774 11.412 -15.258 1.00 90.31 102 ARG A CA 1
ATOM 816 C C . ARG A 1 102 ? 9.416 12.029 -14.943 1.00 90.31 102 ARG A C 1
ATOM 818 O O . ARG A 1 102 ? 9.164 13.159 -15.339 1.00 90.31 102 ARG A O 1
ATOM 825 N N . ASN A 1 103 ? 8.574 11.308 -14.208 1.00 89.31 103 ASN A N 1
ATOM 826 C CA . ASN A 1 103 ? 7.267 11.795 -13.774 1.00 89.31 103 ASN A CA 1
ATOM 827 C C . ASN A 1 103 ? 7.330 12.592 -12.454 1.00 89.31 103 ASN A C 1
ATOM 829 O O . ASN A 1 103 ? 6.286 12.903 -11.889 1.00 89.31 103 ASN A O 1
ATOM 833 N N . ASN A 1 104 ? 8.529 12.909 -11.943 1.00 89.19 104 ASN A N 1
ATOM 834 C CA . ASN A 1 104 ? 8.749 13.620 -10.676 1.00 89.19 104 ASN A CA 1
ATOM 835 C C . ASN A 1 104 ? 7.992 13.007 -9.481 1.00 89.19 104 ASN A C 1
ATOM 837 O O . ASN A 1 104 ? 7.510 13.711 -8.593 1.00 89.19 104 ASN A O 1
ATOM 841 N N . ILE A 1 105 ? 7.888 11.677 -9.447 1.00 89.69 105 ILE A N 1
ATOM 842 C CA . ILE A 1 105 ? 7.185 10.948 -8.393 1.00 89.69 105 ILE A CA 1
ATOM 843 C C . ILE A 1 105 ? 8.125 10.761 -7.198 1.00 89.69 105 ILE A C 1
ATOM 845 O O . ILE A 1 105 ? 9.190 10.150 -7.348 1.00 89.69 105 ILE A O 1
ATOM 849 N N . PRO A 1 106 ? 7.733 11.195 -5.984 1.00 86.94 106 PRO A N 1
ATOM 850 C CA . PRO A 1 106 ? 8.506 10.933 -4.779 1.00 86.94 106 PRO A CA 1
ATOM 851 C C . PRO A 1 106 ? 8.675 9.429 -4.552 1.00 86.94 106 PRO A C 1
ATOM 853 O O . PRO A 1 106 ? 7.705 8.696 -4.349 1.00 86.94 106 PRO A O 1
ATOM 856 N N . HIS A 1 107 ? 9.921 8.958 -4.559 1.00 87.50 107 HIS A N 1
ATOM 857 C CA . HIS A 1 107 ? 10.222 7.534 -4.488 1.00 87.50 107 HIS A CA 1
ATOM 858 C C . HIS A 1 107 ? 11.307 7.208 -3.447 1.00 87.50 107 HIS A C 1
ATOM 860 O O . HIS A 1 107 ? 12.245 7.979 -3.253 1.00 87.50 107 HIS A O 1
ATOM 866 N N . PRO A 1 108 ? 11.263 6.024 -2.809 1.00 84.25 108 PRO A N 1
ATOM 867 C CA . PRO A 1 108 ? 12.256 5.600 -1.818 1.00 84.25 108 PRO A CA 1
ATOM 868 C C . PRO A 1 108 ? 13.513 4.952 -2.417 1.00 84.25 108 PRO A C 1
ATOM 870 O O . PRO A 1 108 ? 14.305 4.359 -1.685 1.00 84.25 108 PRO A O 1
ATOM 873 N N . PHE A 1 109 ? 13.662 4.954 -3.743 1.00 84.06 109 PHE A N 1
ATOM 874 C CA . PHE A 1 109 ? 14.759 4.267 -4.416 1.00 84.06 109 PHE A CA 1
ATOM 875 C C . PHE A 1 109 ? 16.115 4.924 -4.118 1.00 84.06 109 PHE A C 1
ATOM 877 O O . PHE A 1 109 ? 16.256 6.143 -4.167 1.00 84.06 109 PHE A O 1
ATOM 884 N N . SER A 1 110 ? 17.124 4.100 -3.826 1.00 75.50 110 SER A N 1
ATOM 885 C CA . SER A 1 110 ? 18.497 4.554 -3.583 1.00 75.50 110 SER A CA 1
ATOM 886 C C . SER A 1 110 ? 19.153 4.994 -4.894 1.00 75.50 110 SER A C 1
ATOM 888 O O . SER A 1 110 ? 19.309 4.186 -5.808 1.00 75.50 110 SER A O 1
ATOM 890 N N . GLN A 1 111 ? 19.578 6.258 -4.965 1.00 70.06 111 GLN A N 1
ATOM 891 C CA . GLN A 1 111 ? 20.236 6.829 -6.150 1.00 70.06 111 GLN A CA 1
ATOM 892 C C . GLN A 1 111 ? 21.655 6.273 -6.379 1.00 70.06 111 GLN A C 1
ATOM 894 O O . GLN A 1 111 ? 22.142 6.250 -7.503 1.00 70.06 111 GLN A O 1
ATOM 899 N N . THR A 1 112 ? 22.311 5.765 -5.333 1.00 64.62 112 THR A N 1
ATOM 900 C CA . THR A 1 112 ? 23.699 5.272 -5.372 1.00 64.62 112 THR A CA 1
ATOM 901 C C . THR A 1 112 ? 23.843 3.829 -5.862 1.00 64.62 112 THR A C 1
ATOM 903 O O . THR A 1 112 ? 24.951 3.391 -6.157 1.00 64.62 112 THR A O 1
ATOM 906 N N . LYS A 1 113 ? 22.746 3.069 -5.984 1.00 59.88 113 LYS A N 1
ATOM 907 C CA . LYS A 1 113 ? 22.761 1.648 -6.383 1.00 59.88 113 LYS A CA 1
ATOM 908 C C . LYS A 1 113 ? 22.180 1.413 -7.780 1.00 59.88 113 LYS A C 1
ATOM 910 O O . LYS A 1 113 ? 21.436 0.454 -7.989 1.00 59.88 113 LYS A O 1
ATOM 915 N N . ILE A 1 114 ? 22.531 2.252 -8.754 1.00 57.91 114 ILE A N 1
ATOM 916 C CA . ILE A 1 114 ? 22.217 1.973 -10.162 1.00 57.91 114 ILE A CA 1
ATOM 917 C C . ILE A 1 114 ? 23.161 0.862 -10.636 1.00 57.91 114 ILE A C 1
ATOM 919 O O . ILE A 1 114 ? 24.289 1.115 -11.056 1.00 57.91 114 ILE A O 1
ATOM 923 N N . LYS A 1 115 ? 22.723 -0.400 -10.554 1.00 52.75 115 LYS A N 1
ATOM 924 C CA . LYS A 1 115 ? 23.432 -1.489 -11.236 1.00 52.75 115 LYS A CA 1
ATOM 925 C C . LYS A 1 115 ? 23.333 -1.228 -12.740 1.00 52.75 115 LYS A C 1
ATOM 927 O O . LYS A 1 115 ? 22.231 -1.165 -13.282 1.00 52.75 115 LYS A O 1
ATOM 932 N N . ARG A 1 116 ? 24.474 -1.033 -13.409 1.00 47.19 116 ARG A N 1
ATOM 933 C CA . ARG A 1 116 ? 24.531 -0.947 -14.875 1.00 47.19 116 ARG A CA 1
ATOM 934 C C . ARG A 1 116 ? 23.962 -2.250 -15.445 1.00 47.19 116 ARG A C 1
ATOM 936 O O . ARG A 1 116 ? 24.380 -3.330 -15.031 1.00 47.19 116 ARG A O 1
ATOM 943 N N . SER A 1 117 ? 22.991 -2.148 -16.349 1.00 48.03 117 SER A N 1
ATOM 944 C CA . SER A 1 117 ? 22.518 -3.289 -17.128 1.00 48.03 117 SER A CA 1
ATOM 945 C C . SER A 1 117 ? 23.690 -3.829 -17.951 1.00 48.03 117 SER A C 1
ATOM 947 O O . SER A 1 117 ? 24.500 -3.061 -18.477 1.00 48.03 117 SER A O 1
ATOM 949 N N . ARG A 1 118 ? 23.826 -5.156 -18.015 1.00 47.16 118 ARG A N 1
ATOM 950 C CA . ARG A 1 118 ? 24.794 -5.809 -18.899 1.00 47.16 118 ARG A CA 1
ATOM 951 C C . ARG A 1 118 ? 24.316 -5.509 -20.315 1.00 47.16 118 ARG A C 1
ATOM 953 O O . ARG A 1 118 ? 23.266 -6.007 -20.698 1.00 47.16 118 ARG A O 1
ATOM 960 N N . VAL A 1 119 ? 25.038 -4.665 -21.053 1.00 42.72 119 VAL A N 1
ATOM 961 C CA . VAL A 1 119 ? 24.795 -4.474 -22.488 1.00 42.72 119 VAL A CA 1
ATOM 962 C C . VAL A 1 119 ? 24.855 -5.869 -23.103 1.00 42.72 119 VAL A C 1
ATOM 964 O O . VAL A 1 119 ? 25.911 -6.507 -23.082 1.00 42.72 119 VAL A O 1
ATOM 967 N N . GLN A 1 120 ? 23.704 -6.391 -23.533 1.00 45.41 120 GLN A N 1
ATOM 968 C CA . GLN A 1 120 ? 23.652 -7.592 -24.351 1.00 45.41 120 GLN A CA 1
ATOM 969 C C . GLN A 1 120 ? 24.430 -7.226 -25.611 1.00 45.41 120 GLN A C 1
ATOM 971 O O . GLN A 1 120 ? 23.972 -6.421 -26.415 1.00 45.41 120 GLN A O 1
ATOM 976 N N . ARG A 1 121 ? 25.671 -7.710 -25.705 1.00 40.66 121 ARG A N 1
ATOM 977 C CA . ARG A 1 121 ? 26.474 -7.594 -26.916 1.00 40.66 121 ARG A CA 1
ATOM 978 C C . ARG A 1 121 ? 25.686 -8.328 -27.987 1.00 40.66 121 ARG A C 1
ATOM 980 O O . ARG A 1 121 ? 25.615 -9.553 -27.941 1.00 40.66 121 ARG A O 1
ATOM 987 N N . HIS A 1 122 ? 25.047 -7.577 -28.875 1.00 41.84 122 HIS A N 1
ATOM 988 C CA . HIS A 1 122 ? 24.500 -8.118 -30.104 1.00 41.84 122 HIS A CA 1
ATOM 989 C C . HIS A 1 122 ? 25.672 -8.794 -30.814 1.00 41.84 122 HIS A C 1
ATOM 991 O O . HIS A 1 122 ? 26.646 -8.144 -31.188 1.00 41.84 122 HIS A O 1
ATOM 997 N N . THR A 1 123 ? 25.644 -10.120 -30.853 1.00 45.09 123 THR A N 1
ATOM 998 C CA . THR A 1 123 ? 26.537 -10.901 -31.693 1.00 45.09 123 THR A CA 1
ATOM 999 C C . THR A 1 123 ? 25.990 -10.749 -33.100 1.00 45.09 123 THR A C 1
ATOM 1001 O O . THR A 1 123 ? 25.030 -11.407 -33.483 1.00 45.09 123 THR A O 1
ATOM 1004 N N . THR A 1 124 ? 26.535 -9.780 -33.830 1.00 42.28 124 THR A N 1
ATOM 1005 C CA . THR A 1 124 ? 26.391 -9.734 -35.282 1.00 42.28 124 THR A CA 1
ATOM 1006 C C . THR A 1 124 ? 27.101 -10.966 -35.831 1.00 42.28 124 THR A C 1
ATOM 1008 O O . THR A 1 124 ? 28.275 -11.174 -35.517 1.00 42.28 124 THR A O 1
ATOM 1011 N N . ASN A 1 125 ? 26.371 -11.783 -36.584 1.00 40.41 125 ASN A N 1
ATOM 1012 C CA . ASN A 1 125 ? 26.927 -12.816 -37.449 1.00 40.41 125 ASN A CA 1
ATOM 1013 C C . ASN A 1 125 ? 26.838 -12.312 -38.889 1.00 40.41 125 ASN A C 1
ATOM 1015 O O . ASN A 1 125 ? 25.800 -11.677 -39.192 1.00 40.41 125 ASN A O 1
#

pLDDT: mean 83.91, std 13.95, range [40.41, 94.62]

Organism: NCBI:txid151541

InterPro domains:
  IPR007889 DNA binding HTH domain, Psq-type [PF05225] (8-46)
  IPR007889 DNA binding HTH domain, Psq-type [PS50960] (1-50)
  IPR009057 Homedomain-like superfamily [SSF46689] (2-47)